Protein AF-A0A0J1FXZ5-F1 (afdb_monomer)

Foldseek 3Di:
DDAAEAEEAPVPDQQQPDAARHWYAHPVVRWIWHHRHRNRIDIDDDPVNVVVVVVVVVVVVVVVVVVVVCVVVPPDVVVVVVVVVVVVVVVVVVVVVCVVVVPD

pLDDT: mean 84.35, std 10.98, range [54.84, 96.44]

Secondary structure (DSSP, 8-state):
----EEEE-GGG--GGGPPTT-EEEETTT--EEEEEETTEEEEEPPHHHHHHHHHHHHHHHHHHHHHHHHHHHHTHHHHHHHHHHHHHHHHHHHHHHHHHHT--

Solvent-accessible surface area (backbone atoms only — not comparable to full-atom values): 5932 Å² total; per-residue (Å²): 138,82,88,55,70,48,72,46,47,62,93,75,63,56,55,65,79,41,52,60,76,29,37,38,40,21,72,77,77,69,45,38,34,44,25,71,34,59,56,40,67,45,76,60,80,51,74,66,55,54,50,50,53,52,51,53,48,51,53,54,50,50,53,50,51,51,52,49,52,46,54,65,68,66,47,63,57,57,52,52,50,52,52,53,49,52,52,54,53,52,54,49,52,51,53,54,50,31,62,74,68,71,56,128

Structure (mmCIF, N/CA/C/O backbone):
data_AF-A0A0J1FXZ5-F1
#
_entry.id   AF-A0A0J1FXZ5-F1
#
loop_
_atom_site.group_PDB
_atom_site.id
_atom_site.type_symbol
_atom_site.label_atom_id
_atom_site.label_alt_id
_atom_site.label_comp_id
_atom_site.label_asym_id
_atom_site.label_entity_id
_atom_site.label_seq_id
_atom_site.pdbx_PDB_ins_code
_atom_site.Cartn_x
_atom_site.Cartn_y
_atom_site.Cartn_z
_atom_site.occupancy
_atom_site.B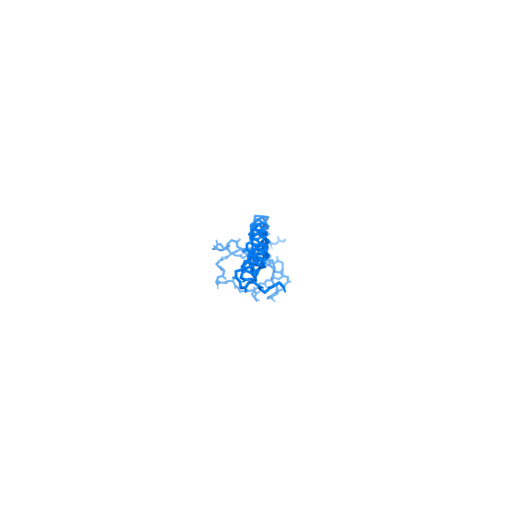_iso_or_equiv
_atom_site.auth_seq_id
_atom_site.auth_comp_id
_atom_site.auth_asym_id
_atom_site.auth_atom_id
_atom_site.pdbx_PDB_model_num
ATOM 1 N N . MET A 1 1 ? 27.390 11.266 -21.960 1.00 54.84 1 MET A N 1
ATOM 2 C CA . MET A 1 1 ? 26.397 10.469 -21.211 1.00 54.84 1 MET A CA 1
ATOM 3 C C . MET A 1 1 ? 25.037 10.731 -21.831 1.00 54.84 1 MET A C 1
ATOM 5 O O . MET A 1 1 ? 24.625 11.881 -21.837 1.00 54.84 1 MET A O 1
ATOM 9 N N . ILE A 1 2 ? 24.390 9.718 -22.411 1.00 61.47 2 ILE A N 1
ATOM 10 C CA . ILE A 1 2 ? 23.012 9.838 -22.903 1.00 61.47 2 ILE A CA 1
ATOM 11 C C . ILE A 1 2 ? 22.119 9.100 -21.907 1.00 61.47 2 ILE A C 1
ATOM 13 O O . ILE A 1 2 ? 22.298 7.907 -21.680 1.00 61.47 2 ILE A O 1
ATOM 17 N N . ILE A 1 3 ? 21.235 9.828 -21.228 1.00 62.41 3 ILE A N 1
ATOM 18 C CA . ILE A 1 3 ? 20.252 9.218 -20.332 1.00 62.41 3 ILE A CA 1
ATOM 19 C C . ILE A 1 3 ? 19.141 8.681 -21.231 1.00 62.41 3 ILE A C 1
ATOM 21 O O . ILE A 1 3 ? 18.440 9.455 -21.883 1.00 62.41 3 ILE A O 1
ATOM 25 N N . LEU A 1 4 ? 19.014 7.359 -21.312 1.00 71.88 4 LEU A N 1
ATOM 26 C CA . LEU A 1 4 ? 17.972 6.704 -22.095 1.00 71.88 4 LEU A CA 1
ATOM 27 C C . LEU A 1 4 ? 16.755 6.484 -21.195 1.00 71.88 4 LEU A C 1
ATOM 29 O O . LEU A 1 4 ? 16.819 5.755 -20.205 1.00 71.88 4 LEU A O 1
ATOM 33 N N . ILE A 1 5 ? 15.648 7.141 -21.542 1.00 88.31 5 ILE A N 1
ATOM 34 C CA . ILE A 1 5 ? 14.346 6.920 -20.911 1.00 88.31 5 ILE A CA 1
ATOM 35 C C . ILE A 1 5 ? 13.476 6.169 -21.914 1.00 88.31 5 ILE A C 1
ATOM 37 O O . ILE A 1 5 ? 13.082 6.728 -22.940 1.00 88.31 5 ILE A O 1
ATOM 41 N N . ARG A 1 6 ? 13.160 4.908 -21.618 1.00 91.12 6 ARG A N 1
ATOM 42 C CA . ARG A 1 6 ? 12.185 4.128 -22.383 1.00 91.12 6 ARG A CA 1
ATOM 43 C C . ARG A 1 6 ? 10.778 4.581 -22.004 1.00 91.12 6 ARG A C 1
ATOM 45 O O . ARG A 1 6 ? 10.489 4.802 -20.832 1.00 91.12 6 ARG A O 1
ATOM 52 N N . ARG A 1 7 ? 9.901 4.737 -22.992 1.00 93.69 7 ARG A N 1
ATOM 53 C CA . ARG A 1 7 ? 8.505 5.153 -22.799 1.00 93.69 7 ARG A CA 1
ATOM 54 C C . ARG A 1 7 ? 7.585 4.182 -23.525 1.00 93.69 7 ARG A C 1
ATOM 56 O O . ARG A 1 7 ? 7.940 3.724 -24.608 1.00 93.69 7 ARG A O 1
ATOM 63 N N . GLY A 1 8 ? 6.431 3.884 -22.945 1.00 93.94 8 GLY A N 1
ATOM 64 C CA . GLY A 1 8 ? 5.454 2.963 -23.526 1.00 93.94 8 GLY A CA 1
ATOM 65 C C . GLY A 1 8 ? 4.276 2.721 -22.592 1.00 93.94 8 GLY A C 1
ATOM 66 O O . GLY A 1 8 ? 4.148 3.407 -21.581 1.00 93.94 8 GLY A O 1
ATOM 67 N N . ASN A 1 9 ? 3.426 1.759 -22.940 1.00 95.50 9 ASN A N 1
ATOM 68 C CA . ASN A 1 9 ? 2.382 1.265 -22.043 1.00 95.50 9 ASN A CA 1
ATOM 69 C C . ASN A 1 9 ? 2.940 0.147 -21.158 1.00 95.50 9 ASN A C 1
ATOM 71 O O . ASN A 1 9 ? 3.848 -0.574 -21.577 1.00 95.50 9 ASN A O 1
ATOM 75 N N . GLU A 1 10 ? 2.352 -0.058 -19.981 1.00 94.12 10 GLU A N 1
ATOM 76 C CA . GLU A 1 10 ? 2.809 -1.084 -19.037 1.00 94.12 10 GLU A CA 1
ATOM 77 C C . GLU A 1 10 ? 2.740 -2.500 -19.619 1.00 94.12 10 GLU A C 1
ATOM 79 O O . GLU A 1 10 ? 3.642 -3.302 -19.396 1.00 94.12 10 GLU A O 1
ATOM 84 N N . LYS A 1 11 ? 1.737 -2.796 -20.452 1.00 95.75 11 LYS A N 1
ATOM 85 C CA . LYS A 1 11 ? 1.604 -4.107 -21.115 1.00 95.75 11 LYS A CA 1
ATOM 86 C C . LYS A 1 11 ? 2.770 -4.459 -22.051 1.00 95.75 11 LYS A C 1
ATOM 88 O O . LYS A 1 11 ? 3.002 -5.632 -22.321 1.00 95.75 11 LYS A O 1
ATOM 93 N N . ASP A 1 12 ? 3.459 -3.445 -22.572 1.00 94.50 12 ASP A N 1
ATOM 94 C CA . ASP A 1 12 ? 4.555 -3.592 -23.532 1.00 94.50 12 ASP A CA 1
ATOM 95 C C . ASP A 1 12 ? 5.923 -3.521 -22.819 1.00 94.50 12 ASP A C 1
ATOM 97 O O . ASP A 1 12 ? 6.980 -3.618 -23.453 1.00 94.50 12 ASP A O 1
ATOM 101 N N . PHE A 1 13 ? 5.922 -3.328 -21.494 1.00 94.44 13 PHE A N 1
ATOM 102 C CA . PHE A 1 13 ? 7.127 -3.240 -20.687 1.00 94.44 13 PHE A CA 1
ATOM 103 C C . PHE A 1 13 ? 7.726 -4.624 -20.439 1.00 94.44 13 PHE A C 1
ATOM 105 O O . PHE A 1 13 ? 7.125 -5.485 -19.804 1.00 94.44 13 PHE A O 1
ATOM 112 N N . ASP A 1 14 ? 8.955 -4.810 -20.916 1.00 95.12 14 ASP A N 1
ATOM 113 C CA . ASP A 1 14 ? 9.732 -6.032 -20.730 1.00 95.12 14 ASP A CA 1
ATOM 114 C C . ASP A 1 14 ? 11.010 -5.721 -19.926 1.00 95.12 14 ASP A C 1
ATOM 116 O O . ASP A 1 14 ? 11.982 -5.203 -20.498 1.00 95.12 14 ASP A O 1
ATOM 120 N N . PRO A 1 15 ? 11.030 -6.026 -18.611 1.00 93.75 15 PRO A N 1
ATOM 121 C CA . PRO A 1 15 ? 12.179 -5.786 -17.737 1.00 93.75 15 PRO A CA 1
ATOM 122 C C . PRO A 1 15 ? 13.465 -6.477 -18.198 1.00 93.75 15 PRO A C 1
ATOM 124 O O . PRO A 1 15 ? 14.559 -5.968 -17.955 1.00 93.75 15 PRO A O 1
ATOM 127 N N . SER A 1 16 ? 13.366 -7.615 -18.893 1.00 95.69 16 SER A N 1
ATOM 128 C CA . SER A 1 16 ? 14.535 -8.374 -19.362 1.00 95.69 16 SER A CA 1
ATOM 129 C C . SER A 1 16 ? 15.308 -7.654 -20.472 1.00 95.69 16 SER A C 1
ATOM 131 O O . SER A 1 16 ? 16.499 -7.885 -20.663 1.00 95.69 16 SER A O 1
ATOM 133 N N . LYS A 1 17 ? 14.646 -6.736 -21.186 1.00 92.94 17 LYS A N 1
ATOM 134 C CA . LYS A 1 17 ? 15.229 -5.949 -22.283 1.00 92.94 17 LYS A CA 1
ATOM 135 C C . LYS A 1 17 ? 15.774 -4.599 -21.827 1.00 92.94 17 LYS A C 1
ATOM 137 O O . LYS A 1 17 ? 16.103 -3.766 -22.677 1.00 92.94 17 LYS A O 1
ATOM 142 N N . MET A 1 18 ? 15.785 -4.328 -20.527 1.00 9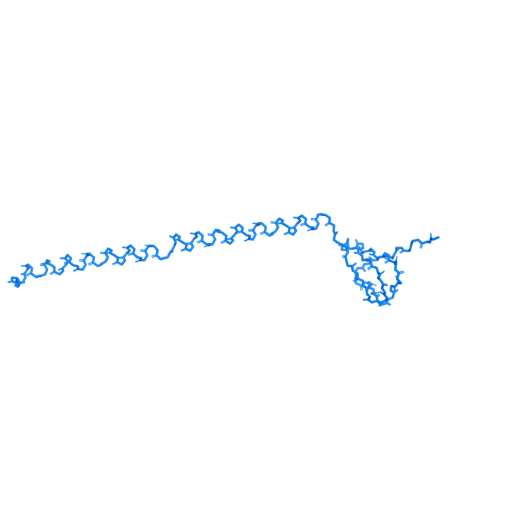1.75 18 MET A N 1
ATOM 143 C CA . MET A 1 18 ? 16.277 -3.073 -19.965 1.00 91.75 18 MET A CA 1
ATOM 144 C C . MET A 1 18 ? 17.786 -3.140 -19.739 1.00 91.75 18 MET A C 1
ATOM 146 O O . MET A 1 18 ? 18.329 -4.196 -19.408 1.00 91.75 18 MET A O 1
ATOM 150 N N . ARG A 1 19 ? 18.477 -2.012 -19.922 1.00 91.06 19 ARG A N 1
ATOM 151 C CA . ARG A 1 19 ? 19.912 -1.914 -19.623 1.00 91.06 19 ARG A CA 1
ATOM 152 C C . ARG A 1 19 ? 20.132 -1.317 -18.229 1.00 91.06 19 ARG A C 1
ATOM 154 O O . ARG A 1 19 ? 19.353 -0.456 -17.814 1.00 91.06 19 ARG A O 1
ATOM 161 N N . PRO A 1 20 ? 21.198 -1.721 -17.515 1.00 93.00 20 PRO A N 1
ATOM 162 C CA . PRO A 1 20 ? 21.593 -1.075 -16.265 1.00 93.00 20 PRO A CA 1
ATOM 163 C C . PRO A 1 20 ? 21.662 0.453 -16.407 1.00 93.00 20 PRO A C 1
ATOM 165 O O . PRO A 1 20 ? 22.278 0.963 -17.344 1.00 93.00 20 PRO A O 1
ATOM 168 N N . GLY A 1 21 ? 21.029 1.180 -15.485 1.00 89.62 21 GLY A N 1
ATOM 169 C CA . GLY A 1 21 ? 20.976 2.645 -15.482 1.00 89.62 21 GLY A CA 1
ATOM 170 C C . GLY A 1 21 ? 19.881 3.269 -16.357 1.00 89.62 21 GLY A C 1
ATOM 171 O O . GLY A 1 21 ? 19.759 4.493 -16.379 1.00 89.62 21 GLY A O 1
ATOM 172 N N . GLU A 1 22 ? 19.070 2.472 -17.062 1.00 92.31 22 GLU A N 1
ATOM 173 C CA . GLU A 1 22 ? 17.916 2.974 -17.816 1.00 92.31 22 GLU A CA 1
ATOM 174 C C . GLU A 1 22 ? 16.692 3.197 -16.921 1.00 92.31 22 GLU A C 1
ATOM 176 O O . GLU A 1 22 ? 16.395 2.410 -16.013 1.00 92.31 22 GLU A O 1
ATOM 181 N N . PHE A 1 23 ? 15.927 4.238 -17.259 1.00 92.25 23 PHE A N 1
ATOM 182 C CA . PHE A 1 23 ? 14.588 4.457 -16.720 1.00 92.25 23 PHE A CA 1
ATOM 183 C C . PHE A 1 23 ? 13.528 4.031 -17.731 1.00 92.25 23 PHE A C 1
ATOM 185 O O . PHE A 1 23 ? 13.684 4.227 -18.937 1.00 92.25 23 PHE A O 1
ATOM 192 N N . ALA A 1 24 ? 12.420 3.501 -17.229 1.00 94.69 24 ALA A N 1
ATOM 193 C CA . ALA A 1 24 ? 11.228 3.208 -18.009 1.00 94.69 24 ALA A CA 1
ATOM 194 C C . ALA A 1 24 ? 10.026 3.960 -17.430 1.00 94.69 24 ALA A C 1
ATOM 196 O O . ALA A 1 24 ? 9.760 3.873 -16.236 1.00 94.69 24 ALA A O 1
ATOM 197 N N . VAL A 1 25 ? 9.306 4.697 -18.276 1.00 95.06 25 VAL A N 1
ATOM 198 C CA . VAL A 1 25 ? 8.113 5.471 -17.908 1.00 95.06 25 VAL A CA 1
ATOM 199 C C . VAL A 1 25 ? 6.899 4.886 -18.619 1.00 95.06 25 VAL A C 1
ATOM 201 O O . VAL A 1 25 ? 6.840 4.889 -19.851 1.00 95.06 25 VAL A O 1
ATOM 204 N N . MET A 1 26 ? 5.938 4.403 -17.835 1.00 95.62 26 MET A N 1
ATOM 205 C CA . MET A 1 26 ? 4.662 3.887 -18.323 1.00 95.62 26 MET A CA 1
ATOM 206 C C . MET A 1 26 ? 3.670 5.038 -18.450 1.00 95.62 26 MET A C 1
ATOM 208 O O . MET A 1 26 ? 3.352 5.697 -17.462 1.00 95.62 26 MET A O 1
ATOM 212 N N . LEU A 1 27 ? 3.222 5.332 -19.669 1.00 93.94 27 LEU A N 1
ATOM 213 C CA . LEU A 1 27 ? 2.381 6.502 -19.949 1.00 93.94 27 LEU A CA 1
ATOM 214 C C . LEU A 1 27 ? 0.917 6.290 -19.547 1.00 93.94 27 LEU A C 1
ATOM 216 O O . LEU A 1 27 ? 0.236 7.249 -19.192 1.00 93.94 27 LEU A O 1
ATOM 220 N N . ASP A 1 28 ? 0.452 5.045 -19.584 1.00 95.19 28 ASP A N 1
ATOM 221 C CA . ASP A 1 28 ? -0.899 4.629 -19.216 1.00 95.19 28 ASP A CA 1
ATOM 222 C C . ASP A 1 28 ? -1.096 4.578 -17.697 1.00 95.19 28 ASP A C 1
ATOM 224 O O . ASP A 1 28 ? -2.081 5.107 -17.184 1.00 95.19 28 ASP A O 1
ATOM 228 N N . THR A 1 29 ? -0.144 4.000 -16.962 1.00 91.75 29 THR A N 1
ATOM 229 C CA . THR A 1 29 ? -0.254 3.827 -15.502 1.00 91.75 29 THR A CA 1
ATOM 230 C C . THR A 1 29 ? 0.551 4.831 -14.691 1.00 91.75 29 THR A C 1
ATOM 232 O O . THR A 1 29 ? 0.476 4.829 -13.464 1.00 91.75 29 THR A O 1
ATOM 235 N N . LYS A 1 30 ? 1.301 5.715 -15.361 1.00 92.19 30 LYS A N 1
ATOM 236 C CA . LYS A 1 30 ? 2.156 6.748 -14.750 1.00 92.19 30 LYS A CA 1
ATOM 237 C C . LYS A 1 30 ? 3.238 6.187 -13.819 1.00 92.19 30 LYS A C 1
ATOM 239 O O . LYS A 1 30 ? 3.786 6.917 -12.996 1.00 92.19 30 LYS A O 1
ATOM 244 N N . LYS A 1 31 ? 3.578 4.904 -13.957 1.00 92.56 31 LYS A N 1
ATOM 245 C CA . LYS A 1 31 ? 4.644 4.258 -13.186 1.00 92.56 31 LYS A CA 1
ATOM 246 C C . LYS A 1 31 ? 6.011 4.561 -13.785 1.00 92.56 31 LYS A C 1
ATOM 248 O O . LYS A 1 31 ? 6.165 4.663 -15.004 1.00 92.56 31 LYS A O 1
ATOM 253 N N . VAL A 1 32 ? 7.018 4.641 -12.921 1.00 93.69 32 VAL A N 1
ATOM 254 C CA . VAL A 1 32 ? 8.419 4.787 -13.323 1.00 93.69 32 VAL A CA 1
ATOM 255 C C . VAL A 1 32 ? 9.231 3.646 -12.733 1.00 93.69 32 VAL A C 1
ATOM 257 O O . VAL A 1 32 ? 9.103 3.340 -11.550 1.00 93.69 32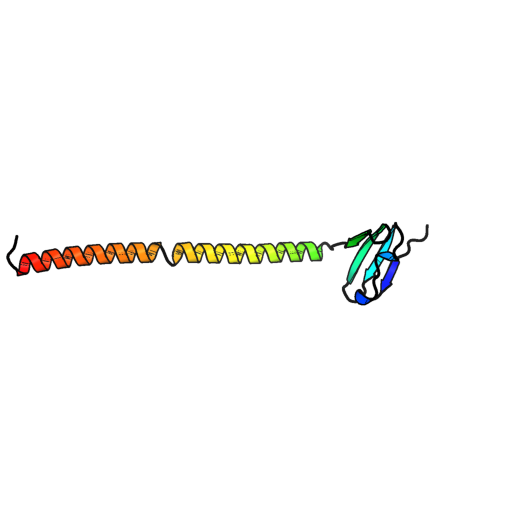 VAL A O 1
ATOM 260 N N . PHE A 1 33 ? 10.085 3.039 -13.549 1.00 94.12 33 PHE A N 1
ATOM 261 C CA . PHE A 1 33 ? 10.973 1.954 -13.151 1.00 94.12 33 PHE A CA 1
ATOM 262 C C . PHE A 1 33 ? 12.433 2.353 -13.361 1.00 94.12 33 PHE A C 1
ATOM 264 O O . PHE A 1 33 ? 12.783 2.903 -14.407 1.00 94.12 33 PHE A O 1
ATOM 271 N N . ALA A 1 34 ? 13.276 2.056 -12.376 1.00 94.19 34 ALA A N 1
ATOM 272 C CA . ALA A 1 34 ? 14.727 2.176 -12.442 1.00 94.19 34 ALA A CA 1
ATOM 273 C C . ALA A 1 34 ? 15.352 0.785 -12.611 1.00 94.19 34 ALA A C 1
ATOM 275 O O . ALA A 1 34 ? 14.987 -0.143 -11.887 1.00 94.19 34 ALA A O 1
ATOM 276 N N . THR A 1 35 ? 16.291 0.644 -13.547 1.00 94.19 35 THR A N 1
ATOM 277 C CA . THR A 1 35 ? 16.917 -0.645 -13.884 1.00 94.19 35 THR A CA 1
ATOM 278 C C . THR A 1 35 ? 18.322 -0.747 -13.304 1.00 94.19 35 THR A C 1
ATOM 280 O O . THR A 1 35 ? 19.175 0.090 -13.603 1.00 94.19 35 THR A O 1
ATOM 283 N N . PHE A 1 36 ? 18.596 -1.805 -12.541 1.00 93.81 36 PHE A N 1
ATOM 284 C CA . PHE A 1 36 ? 19.933 -2.110 -12.01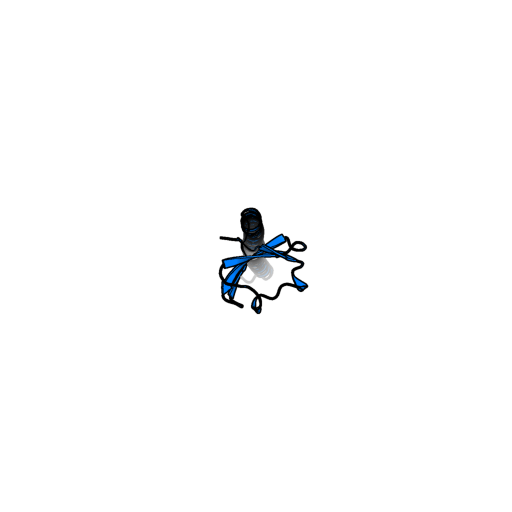5 1.00 93.81 36 PHE A CA 1
ATOM 285 C C . PHE A 1 36 ? 20.631 -3.205 -12.828 1.00 93.81 36 PHE A C 1
ATOM 287 O O . PHE A 1 36 ? 21.840 -3.133 -13.046 1.00 93.81 36 PHE A O 1
ATOM 294 N N . ALA A 1 37 ? 19.863 -4.156 -13.362 1.00 94.62 37 ALA A N 1
ATOM 295 C CA . ALA A 1 37 ? 20.306 -5.150 -14.334 1.00 94.62 37 ALA A CA 1
ATOM 296 C C . ALA A 1 37 ? 19.137 -5.595 -15.228 1.00 94.62 37 ALA A C 1
ATOM 298 O O . ALA A 1 37 ? 17.983 -5.263 -14.966 1.00 94.62 37 ALA A O 1
ATOM 299 N N . ALA A 1 38 ? 19.418 -6.354 -16.289 1.00 93.31 38 ALA A N 1
ATOM 300 C CA . ALA A 1 38 ? 18.365 -6.963 -17.100 1.00 93.31 38 ALA A CA 1
ATOM 301 C C . ALA A 1 38 ? 17.473 -7.855 -16.216 1.00 93.31 38 ALA A C 1
ATOM 303 O O . ALA A 1 38 ? 17.965 -8.771 -15.562 1.00 93.31 38 ALA A O 1
ATOM 304 N N . GLY A 1 39 ? 16.172 -7.565 -16.175 1.00 93.88 39 GLY A N 1
ATOM 305 C CA . GLY A 1 39 ? 15.207 -8.236 -15.298 1.00 93.88 39 GLY A CA 1
ATOM 306 C C . GLY A 1 39 ? 15.179 -7.734 -13.848 1.00 93.88 39 GLY A C 1
ATOM 307 O O . GLY A 1 39 ? 14.212 -8.019 -13.148 1.00 93.88 39 GLY A O 1
ATOM 308 N N . ASP A 1 40 ? 16.171 -6.955 -13.408 1.00 96.44 40 ASP A N 1
ATOM 309 C CA . ASP A 1 40 ? 16.221 -6.352 -12.072 1.00 96.44 40 ASP A CA 1
ATOM 310 C C . ASP A 1 40 ? 15.842 -4.869 -12.146 1.00 96.44 40 ASP A C 1
ATOM 312 O O . ASP A 1 40 ? 16.661 -3.983 -12.436 1.00 96.44 40 ASP A O 1
ATOM 316 N N . VAL A 1 41 ? 14.555 -4.618 -11.916 1.00 94.62 41 VAL A N 1
ATOM 317 C CA . VAL A 1 41 ? 13.942 -3.291 -11.959 1.00 94.62 41 VAL A CA 1
ATOM 318 C C . VAL A 1 41 ? 13.232 -2.991 -10.645 1.00 94.62 41 VAL A C 1
ATOM 320 O O . VAL A 1 41 ? 12.589 -3.856 -10.052 1.00 94.62 41 VAL A O 1
ATOM 323 N N . LYS A 1 42 ? 13.293 -1.733 -10.205 1.00 94.94 42 LYS A N 1
ATOM 324 C CA . LYS A 1 42 ? 12.519 -1.235 -9.062 1.00 94.94 42 LYS A CA 1
ATOM 325 C C . LYS A 1 42 ? 11.556 -0.151 -9.505 1.00 94.94 42 LYS A C 1
ATOM 327 O O . LYS A 1 42 ? 11.946 0.765 -10.225 1.00 94.94 42 LYS A O 1
ATOM 332 N N . GLN A 1 43 ? 10.312 -0.241 -9.047 1.00 93.81 43 GLN A N 1
ATOM 333 C CA . GLN A 1 43 ? 9.333 0.823 -9.232 1.00 93.81 43 GLN A CA 1
ATOM 334 C C . GLN A 1 43 ? 9.635 1.978 -8.272 1.00 93.81 43 GLN A C 1
ATOM 336 O O . GLN A 1 43 ? 9.872 1.762 -7.083 1.00 93.81 43 GLN A O 1
ATOM 341 N N . LEU A 1 44 ? 9.606 3.204 -8.786 1.00 91.62 44 LEU A N 1
ATOM 342 C CA . LEU A 1 44 ? 9.649 4.418 -7.984 1.00 91.62 44 LEU A CA 1
ATOM 343 C C . LEU A 1 44 ? 8.228 4.798 -7.569 1.00 91.62 44 LEU A C 1
ATOM 345 O O . LEU A 1 44 ? 7.341 4.907 -8.417 1.00 91.62 44 LEU A O 1
ATOM 349 N N . ALA A 1 45 ? 8.031 5.004 -6.271 1.00 86.94 45 ALA A N 1
ATOM 350 C CA . ALA A 1 45 ? 6.812 5.588 -5.727 1.00 86.94 45 ALA A CA 1
ATOM 351 C C . ALA A 1 45 ? 6.965 7.109 -5.624 1.00 86.94 45 ALA A C 1
ATOM 353 O O . ALA A 1 45 ? 8.046 7.614 -5.305 1.00 86.94 45 ALA A O 1
ATOM 354 N N . THR A 1 46 ? 5.883 7.836 -5.885 1.00 85.69 46 THR A N 1
ATOM 355 C CA . THR A 1 46 ? 5.827 9.287 -5.686 1.00 85.69 46 THR A CA 1
ATOM 356 C C . THR A 1 46 ? 5.501 9.634 -4.232 1.00 85.69 46 THR A C 1
ATOM 358 O O . THR A 1 46 ? 5.072 8.790 -3.440 1.00 85.69 46 THR A O 1
ATOM 361 N N . ILE A 1 47 ? 5.700 10.899 -3.855 1.00 75.81 47 ILE A N 1
ATOM 362 C CA . ILE A 1 47 ? 5.296 11.388 -2.529 1.00 75.81 47 ILE A CA 1
ATOM 363 C C . ILE A 1 47 ? 3.768 11.307 -2.389 1.00 75.81 47 ILE A C 1
ATOM 365 O O . ILE A 1 47 ? 3.257 11.031 -1.305 1.00 75.81 47 ILE A O 1
ATOM 369 N N . GLU A 1 48 ? 3.037 11.527 -3.477 1.00 78.94 48 GLU A N 1
ATOM 370 C CA . GLU A 1 48 ? 1.588 11.402 -3.568 1.00 78.94 48 GLU A CA 1
ATOM 371 C C . GLU A 1 48 ? 1.128 9.966 -3.290 1.00 78.94 48 GLU A C 1
ATOM 373 O O . GLU A 1 48 ? 0.224 9.776 -2.476 1.00 78.94 48 GLU A O 1
ATOM 378 N N . ASP A 1 49 ? 1.797 8.964 -3.870 1.00 79.94 49 ASP A N 1
ATOM 379 C CA . ASP A 1 49 ? 1.511 7.547 -3.596 1.00 79.94 49 ASP A CA 1
ATOM 380 C C . ASP A 1 49 ? 1.713 7.226 -2.109 1.00 79.94 49 ASP A C 1
ATOM 382 O O . ASP A 1 49 ? 0.854 6.621 -1.467 1.00 79.94 49 ASP A O 1
ATOM 386 N N . MET A 1 50 ? 2.820 7.700 -1.526 1.00 76.62 50 MET A N 1
ATOM 387 C CA . MET A 1 50 ? 3.120 7.513 -0.101 1.00 76.62 50 MET A CA 1
ATOM 388 C C . MET A 1 50 ? 2.073 8.181 0.802 1.00 76.62 50 MET A C 1
ATOM 390 O O . MET A 1 50 ? 1.642 7.588 1.791 1.00 76.62 50 MET A O 1
ATOM 394 N N . LYS A 1 51 ? 1.622 9.395 0.458 1.00 73.38 51 LYS A N 1
ATOM 395 C CA . LYS A 1 51 ? 0.542 10.090 1.179 1.00 73.38 51 LYS A CA 1
ATOM 396 C C . LYS A 1 51 ? -0.782 9.339 1.070 1.00 73.38 51 LYS A C 1
ATOM 398 O O . LYS A 1 51 ? -1.491 9.231 2.065 1.00 73.38 51 LYS A O 1
ATOM 403 N N . SER A 1 52 ? -1.104 8.798 -0.105 1.00 78.19 52 SER A N 1
ATOM 404 C CA . SER A 1 52 ? -2.312 7.995 -0.304 1.00 78.19 52 SER A CA 1
ATOM 405 C C . SER A 1 52 ? -2.292 6.728 0.551 1.00 78.19 52 SER A C 1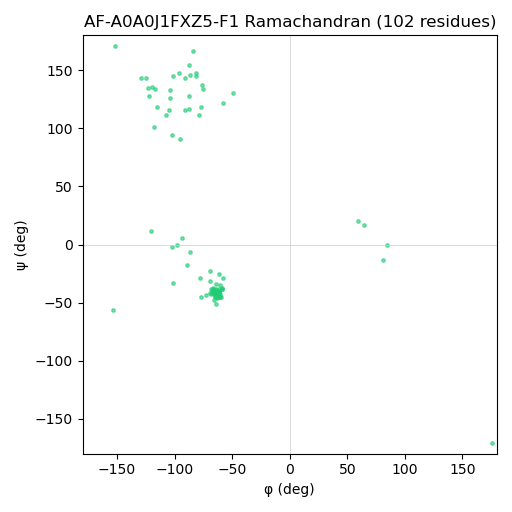
ATOM 407 O O . SER A 1 52 ? -3.296 6.408 1.183 1.00 78.19 52 SER A O 1
ATOM 409 N N . LEU A 1 53 ? -1.152 6.033 0.618 1.00 75.44 53 LEU A N 1
ATOM 410 C CA . LEU A 1 53 ? -0.984 4.849 1.466 1.00 75.44 53 LEU A CA 1
ATOM 411 C C . LEU A 1 53 ? -1.122 5.190 2.956 1.00 75.44 53 LEU A C 1
ATOM 413 O O . LEU A 1 53 ? -1.805 4.478 3.694 1.00 75.44 53 LEU A O 1
ATOM 417 N N . LEU A 1 54 ? -0.520 6.298 3.399 1.00 74.94 54 LEU A N 1
ATOM 418 C CA . LEU A 1 54 ? -0.607 6.747 4.789 1.00 74.94 54 LEU A CA 1
ATOM 419 C C . LEU A 1 54 ? -2.042 7.137 5.175 1.00 74.94 54 LEU A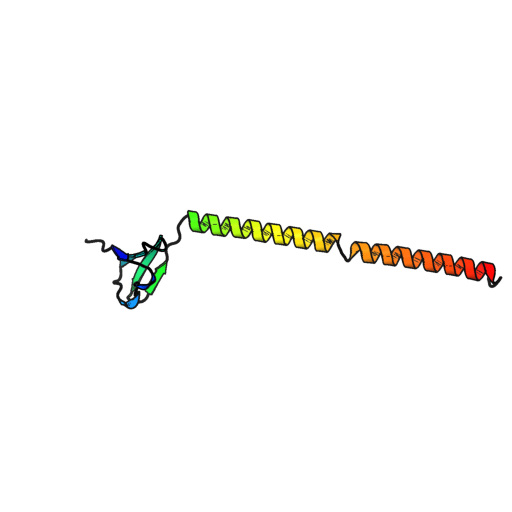 C 1
ATOM 421 O O . LEU A 1 54 ? -2.519 6.753 6.241 1.00 74.94 54 LEU A O 1
ATOM 425 N N . ASN A 1 55 ? -2.752 7.847 4.295 1.00 76.75 55 ASN A N 1
ATOM 426 C CA . ASN A 1 55 ? -4.145 8.228 4.523 1.00 76.75 55 ASN A CA 1
ATOM 427 C C . ASN A 1 55 ? -5.067 7.004 4.580 1.00 76.75 55 ASN A C 1
ATOM 429 O O . ASN A 1 55 ? -5.856 6.889 5.516 1.00 76.75 55 ASN A O 1
ATOM 433 N N . ALA A 1 56 ? -4.911 6.056 3.650 1.00 74.50 56 ALA A N 1
ATOM 434 C CA . ALA A 1 56 ? -5.662 4.802 3.668 1.00 74.50 56 ALA A CA 1
ATOM 435 C C . ALA A 1 56 ? -5.429 4.014 4.97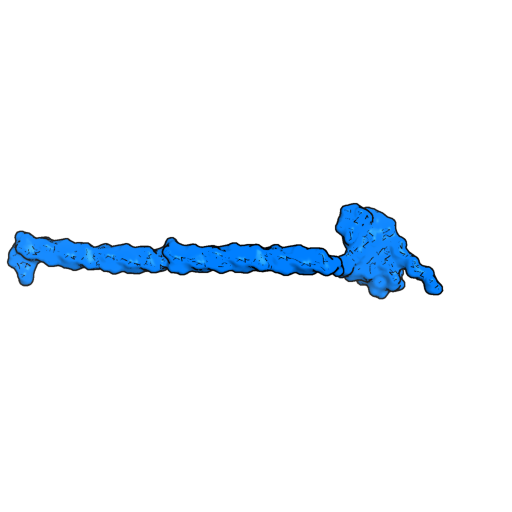0 1.00 74.50 56 ALA A C 1
ATOM 437 O O . ALA A 1 56 ? -6.366 3.457 5.540 1.00 74.50 56 ALA A O 1
ATOM 438 N N . THR A 1 57 ? -4.196 4.020 5.485 1.00 80.19 57 THR A N 1
ATOM 439 C CA . THR A 1 57 ? -3.853 3.370 6.760 1.00 80.19 57 THR A CA 1
ATOM 440 C C . THR A 1 57 ? -4.551 4.045 7.947 1.00 80.19 57 THR A C 1
ATOM 442 O O . THR A 1 57 ? -5.046 3.355 8.836 1.00 80.19 57 THR A O 1
ATOM 445 N N . ASN A 1 58 ? -4.653 5.378 7.959 1.00 81.12 58 ASN A N 1
ATOM 446 C CA . ASN A 1 58 ? -5.352 6.109 9.022 1.00 81.12 58 ASN A CA 1
ATOM 447 C C . ASN A 1 58 ? -6.859 5.819 9.029 1.00 81.12 58 ASN A C 1
ATOM 449 O O . ASN A 1 58 ? -7.434 5.632 10.099 1.00 81.12 58 ASN A O 1
ATOM 453 N N . GLU A 1 59 ? -7.495 5.744 7.858 1.00 80.19 59 GLU A N 1
ATOM 454 C CA . GLU A 1 59 ? -8.916 5.388 7.738 1.00 80.19 59 GLU A CA 1
ATOM 455 C C . GLU A 1 59 ? -9.182 3.951 8.204 1.00 80.19 59 GLU A C 1
ATOM 457 O O . GLU A 1 59 ? -10.105 3.708 8.980 1.00 80.19 59 GLU A O 1
ATOM 462 N N . GLN A 1 60 ? -8.330 3.003 7.801 1.00 79.38 60 GLN A N 1
ATOM 463 C CA . GLN A 1 60 ? -8.397 1.612 8.258 1.00 79.38 60 GLN A CA 1
ATOM 464 C C . GLN A 1 60 ? -8.199 1.501 9.776 1.00 79.38 60 GLN A C 1
ATOM 466 O O . GLN A 1 60 ? -8.910 0.751 10.446 1.00 79.38 60 GLN A O 1
ATOM 471 N N . PHE A 1 61 ? -7.266 2.273 10.336 1.00 77.88 61 PHE A N 1
ATOM 472 C CA . PHE A 1 61 ? -7.018 2.310 11.774 1.00 77.88 61 PHE A CA 1
ATOM 473 C C . PHE A 1 61 ? -8.179 2.948 12.551 1.00 77.88 61 PHE A C 1
ATOM 475 O O . PHE A 1 61 ? -8.542 2.461 13.621 1.00 77.88 61 PHE A O 1
ATOM 482 N N . ALA A 1 62 ? -8.807 3.993 12.007 1.00 84.00 62 ALA A N 1
ATOM 483 C CA . ALA A 1 62 ? -10.003 4.598 12.587 1.00 84.00 62 ALA A CA 1
ATOM 484 C C . ALA A 1 62 ? -11.196 3.628 12.569 1.00 84.00 62 ALA A C 1
ATOM 486 O O . ALA A 1 62 ? -11.884 3.484 13.578 1.00 84.00 62 ALA A O 1
ATOM 487 N N . ALA A 1 63 ? -11.399 2.903 11.464 1.00 82.88 63 ALA A N 1
ATOM 488 C CA . ALA A 1 63 ? -12.431 1.872 11.367 1.00 82.88 63 ALA A CA 1
ATOM 489 C C . ALA A 1 63 ? -12.212 0.738 12.385 1.00 82.88 63 ALA A C 1
ATOM 491 O O . ALA A 1 63 ? -13.164 0.280 13.015 1.00 82.88 63 ALA A O 1
ATOM 492 N N . LEU A 1 64 ? -10.959 0.320 12.597 1.00 77.88 64 LEU A N 1
ATOM 493 C CA . LEU A 1 64 ? -10.616 -0.674 13.616 1.00 77.88 64 LEU A CA 1
ATOM 494 C C . LEU A 1 64 ? -10.912 -0.174 15.038 1.00 77.88 64 LEU A C 1
ATOM 496 O O . LEU A 1 64 ? -11.469 -0.922 15.838 1.00 77.88 64 LEU A O 1
ATOM 500 N N . GLN A 1 65 ? -10.569 1.079 15.355 1.00 79.88 65 GLN A N 1
ATOM 501 C CA . GLN A 1 65 ? -10.892 1.676 16.656 1.00 79.88 65 GLN A CA 1
ATOM 502 C C . GLN A 1 65 ? -12.403 1.745 16.900 1.00 79.88 65 GLN A C 1
ATOM 504 O O . GLN A 1 65 ? -12.856 1.450 18.004 1.00 79.88 65 GLN A O 1
ATOM 509 N N . GLU A 1 66 ? -13.187 2.090 15.880 1.00 82.25 66 GLU A N 1
ATOM 510 C CA . GLU A 1 66 ? -14.645 2.129 15.992 1.00 82.25 66 GLU A CA 1
ATOM 511 C C . GLU A 1 66 ? -15.233 0.727 16.219 1.00 82.25 66 GLU A C 1
ATOM 513 O O . GLU A 1 66 ? -16.082 0.551 17.090 1.00 82.25 66 GLU A O 1
ATOM 518 N N . LEU A 1 67 ? -14.723 -0.297 15.525 1.00 78.62 67 LEU A N 1
ATOM 519 C CA . LEU A 1 67 ? -15.103 -1.692 15.778 1.00 78.62 67 LEU A CA 1
ATOM 520 C C . LEU A 1 67 ? -14.754 -2.142 17.203 1.00 78.62 67 LEU A C 1
ATOM 522 O O . LEU A 1 67 ? -15.564 -2.807 17.846 1.00 78.62 67 LEU A O 1
ATOM 526 N N . LEU A 1 68 ? -13.577 -1.769 17.718 1.00 76.81 68 LEU A N 1
ATOM 527 C CA . LEU A 1 68 ? -13.184 -2.067 19.099 1.00 76.81 68 LEU A CA 1
ATOM 528 C C . LEU A 1 68 ? -14.125 -1.400 20.103 1.00 76.81 68 LEU A C 1
ATOM 530 O O . LEU A 1 68 ? -14.619 -2.061 21.011 1.00 76.81 68 LEU A O 1
ATOM 534 N N . LYS A 1 69 ? -14.453 -0.124 19.892 1.00 79.38 69 LYS A N 1
ATOM 535 C CA . LYS A 1 69 ? -15.400 0.612 20.732 1.00 79.38 69 LYS A CA 1
ATOM 536 C C . LYS A 1 69 ? -16.800 -0.005 20.701 1.00 79.38 69 LYS A C 1
ATOM 538 O O . LYS A 1 69 ? -17.470 -0.068 21.731 1.00 79.38 69 LYS A O 1
ATOM 543 N N . GLN A 1 70 ? -17.253 -0.488 19.545 1.00 74.50 70 GLN A N 1
ATOM 544 C CA . GLN A 1 70 ? -18.517 -1.220 19.422 1.00 74.50 70 GLN A CA 1
ATOM 545 C C . GLN A 1 70 ? -18.477 -2.570 20.146 1.00 74.50 70 GLN A C 1
ATOM 547 O O . GLN A 1 70 ? -19.448 -2.932 20.803 1.00 74.50 70 GLN A O 1
ATOM 552 N N . LEU A 1 71 ? -17.355 -3.291 20.102 1.00 68.31 71 LEU A N 1
ATOM 553 C CA . LEU A 1 71 ? -17.164 -4.516 20.886 1.00 68.31 71 LEU A CA 1
ATOM 554 C C . LEU A 1 71 ? -17.195 -4.247 22.397 1.00 68.31 71 LEU A C 1
ATOM 556 O O . LEU A 1 71 ? -17.841 -4.985 23.141 1.00 68.31 71 LEU A O 1
ATOM 560 N N . GLU A 1 72 ? -16.528 -3.186 22.850 1.00 68.19 72 GLU A N 1
ATOM 561 C CA . GLU A 1 72 ? -16.496 -2.783 24.260 1.00 68.19 72 GLU A CA 1
ATOM 562 C C . GLU A 1 72 ? -17.870 -2.317 24.763 1.00 68.19 72 GLU A C 1
ATOM 564 O O . GLU A 1 72 ? -18.253 -2.614 25.894 1.00 68.19 72 GLU A O 1
ATOM 569 N N . SER A 1 73 ? -18.635 -1.622 23.919 1.00 65.25 73 SER A N 1
ATOM 570 C CA . SER A 1 73 ? -19.955 -1.087 24.281 1.00 65.25 73 SER A CA 1
ATOM 571 C C . SER A 1 73 ? -21.126 -2.047 24.032 1.00 65.25 73 SER A C 1
ATOM 573 O O . SER A 1 73 ? -22.194 -1.842 24.604 1.00 65.25 73 SER A O 1
ATOM 575 N N . GLY A 1 74 ? -20.957 -3.091 23.213 1.00 61.84 74 GLY A N 1
ATOM 576 C CA . GLY A 1 74 ? -22.078 -3.759 22.538 1.00 61.84 74 GLY A CA 1
ATOM 577 C C . GLY A 1 74 ? -22.301 -5.250 22.800 1.00 61.84 74 GLY A C 1
ATOM 578 O O . GLY A 1 74 ? -23.108 -5.848 22.096 1.00 61.84 74 GLY A O 1
ATOM 579 N N . GLY A 1 75 ? -21.656 -5.891 23.778 1.00 56.84 75 GLY A N 1
ATOM 580 C CA . GLY A 1 75 ? -21.946 -7.312 24.035 1.00 56.84 75 GLY A CA 1
ATOM 581 C C . GLY A 1 75 ? -21.692 -7.783 25.455 1.00 56.84 75 GLY A C 1
ATOM 582 O O . GLY A 1 75 ? -22.592 -8.291 26.108 1.00 56.84 75 GLY A O 1
ATOM 583 N N . ALA A 1 76 ? -20.478 -7.611 25.971 1.00 57.78 76 ALA A N 1
ATOM 584 C CA . ALA A 1 76 ? -20.145 -8.164 27.283 1.00 57.78 76 ALA A CA 1
ATOM 585 C C . ALA A 1 76 ? -20.815 -7.391 28.432 1.00 57.78 76 ALA A C 1
ATOM 587 O O . ALA A 1 76 ? -21.359 -8.007 29.346 1.00 57.78 76 ALA A O 1
ATOM 588 N N . ALA A 1 77 ? -20.806 -6.055 28.376 1.00 61.75 77 ALA A N 1
ATOM 589 C CA . ALA A 1 77 ? -21.316 -5.209 29.454 1.00 61.75 77 ALA A CA 1
ATOM 590 C C . ALA A 1 77 ? -22.845 -5.290 29.611 1.00 61.75 77 ALA A C 1
ATOM 592 O O . ALA A 1 77 ? -23.323 -5.401 30.738 1.00 61.75 77 ALA A O 1
ATOM 593 N N . SER A 1 78 ? -23.596 -5.299 28.501 1.00 66.62 78 SER A N 1
ATOM 594 C CA . SER A 1 78 ? -25.058 -5.452 28.516 1.00 66.62 78 SER A CA 1
ATOM 595 C C . SER A 1 78 ? -25.483 -6.854 28.957 1.00 66.62 78 SER A C 1
ATOM 597 O O . SER A 1 78 ? -26.348 -6.993 29.812 1.00 66.62 78 SER A O 1
ATOM 599 N N . ILE A 1 79 ? -24.813 -7.905 28.474 1.00 72.56 79 ILE A N 1
ATOM 600 C CA . ILE A 1 79 ? -25.101 -9.283 28.901 1.00 72.56 79 ILE A CA 1
ATOM 601 C C . ILE A 1 79 ? -24.802 -9.469 30.397 1.00 72.56 79 ILE A C 1
ATOM 603 O O . ILE A 1 79 ? -25.566 -10.128 31.100 1.00 72.56 79 ILE A O 1
ATOM 607 N N . LEU A 1 80 ? -23.720 -8.874 30.913 1.00 76.31 80 LEU A N 1
ATOM 608 C CA . LEU A 1 80 ? -23.397 -8.884 32.344 1.00 76.31 80 LEU A CA 1
ATOM 609 C C . LEU A 1 80 ? -24.447 -8.143 33.181 1.00 76.31 80 LEU A C 1
ATOM 611 O O . LEU A 1 80 ? -24.827 -8.651 34.238 1.00 76.31 80 LEU A O 1
ATOM 615 N N . SER A 1 81 ? -24.930 -6.981 32.727 1.00 78.44 81 SER A N 1
ATOM 616 C CA . SER A 1 81 ? -25.997 -6.255 33.425 1.00 78.44 81 SER A CA 1
ATOM 617 C C . SER A 1 81 ? -27.323 -7.010 33.391 1.00 78.44 81 SER A C 1
ATOM 619 O O . SER A 1 81 ? -27.982 -7.118 34.424 1.00 78.44 81 SER A O 1
ATOM 621 N N . ASP A 1 82 ? -27.674 -7.604 32.251 1.00 86.44 82 ASP A N 1
ATOM 622 C CA . ASP A 1 82 ? -28.915 -8.359 32.077 1.00 86.44 82 ASP A CA 1
ATOM 623 C C . ASP A 1 82 ? -28.900 -9.648 32.914 1.00 86.44 82 ASP A C 1
ATOM 625 O O . ASP A 1 82 ? -29.883 -9.975 33.578 1.00 86.44 82 ASP A O 1
ATOM 629 N N . LEU A 1 83 ? -27.761 -10.349 32.978 1.00 85.00 83 LEU A N 1
ATOM 630 C CA . LEU A 1 83 ? -27.567 -11.510 33.856 1.00 85.00 83 LEU A CA 1
ATOM 631 C C . LEU A 1 83 ? -27.629 -11.136 35.342 1.00 85.00 83 LEU A C 1
ATOM 633 O O . LEU A 1 83 ? -28.179 -11.894 36.143 1.00 85.00 83 LEU A O 1
ATOM 637 N N . ALA A 1 84 ? -27.055 -9.993 35.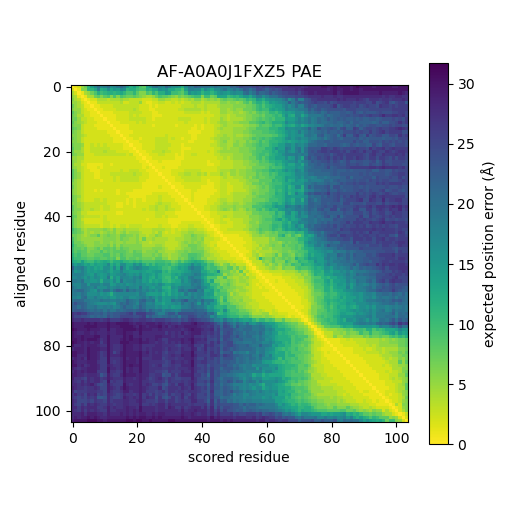729 1.00 88.88 84 ALA A N 1
ATOM 638 C CA . ALA A 1 84 ? -27.110 -9.511 37.106 1.00 88.88 84 ALA A CA 1
ATOM 639 C C . ALA A 1 84 ? -28.546 -9.153 37.517 1.00 88.88 84 ALA A C 1
ATOM 641 O O . ALA A 1 84 ? -28.976 -9.513 38.615 1.00 88.88 84 ALA A O 1
ATOM 642 N N . GLN A 1 85 ? -29.301 -8.509 36.624 1.00 90.44 85 GLN A N 1
ATOM 643 C CA . GLN A 1 85 ? -30.705 -8.186 36.851 1.00 90.44 85 GLN A CA 1
ATOM 64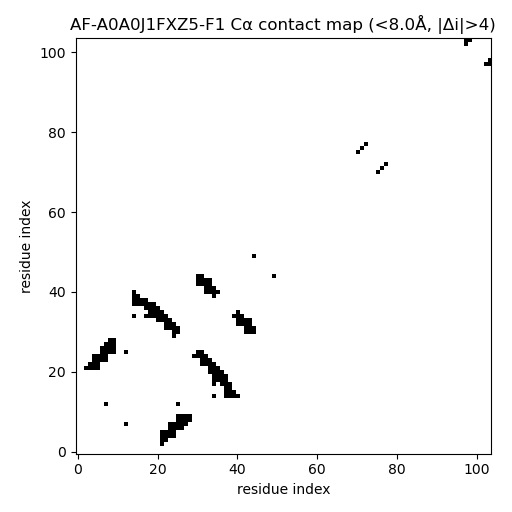4 C C . GLN A 1 85 ? -31.564 -9.456 36.930 1.00 90.44 85 GLN A C 1
ATOM 646 O O . GLN A 1 85 ? -32.281 -9.642 37.909 1.00 90.44 85 GLN A O 1
ATOM 651 N N . ALA A 1 86 ? -31.398 -10.391 35.990 1.00 90.88 86 ALA A N 1
ATOM 652 C CA . ALA A 1 86 ? -32.126 -11.659 35.990 1.00 90.88 86 ALA A CA 1
ATOM 653 C C . ALA A 1 86 ? -31.883 -12.485 37.268 1.00 90.88 86 ALA A C 1
ATOM 655 O O . ALA A 1 86 ? -32.810 -13.099 37.794 1.00 90.88 86 ALA A O 1
ATOM 656 N N . LYS A 1 87 ? -30.658 -12.480 37.819 1.00 94.00 87 LYS A N 1
ATOM 657 C CA . LYS A 1 87 ? -30.375 -13.116 39.121 1.00 94.00 87 LYS A CA 1
ATOM 658 C C . LYS A 1 87 ? -31.172 -12.484 40.259 1.00 94.00 87 LYS A C 1
ATOM 660 O O . LYS A 1 87 ? -31.744 -13.209 41.069 1.00 94.00 87 LYS A O 1
ATOM 665 N N . LYS A 1 88 ? -31.219 -11.153 40.310 1.00 93.62 88 LYS A N 1
ATOM 666 C CA . LYS A 1 88 ? -31.949 -10.410 41.341 1.00 93.62 88 LYS A CA 1
ATOM 667 C C . LYS A 1 88 ? -33.456 -10.665 41.260 1.00 93.62 88 LYS A C 1
ATOM 669 O O . LYS A 1 88 ? -34.115 -10.831 42.287 1.00 93.62 88 LYS A O 1
ATOM 674 N N . ASP A 1 89 ? -33.986 -10.759 40.047 1.00 94.88 89 ASP A N 1
ATOM 675 C CA . ASP A 1 89 ? -35.398 -11.057 39.817 1.00 94.88 89 ASP A CA 1
ATOM 676 C C . ASP A 1 89 ? -35.739 -12.489 40.270 1.00 94.88 89 ASP A C 1
ATOM 678 O O . ASP A 1 89 ? -36.749 -12.703 40.940 1.00 94.88 89 ASP A O 1
ATOM 682 N N . ILE A 1 90 ? -34.860 -13.466 40.003 1.00 94.19 90 ILE A N 1
ATOM 683 C CA . ILE A 1 90 ? -35.008 -14.853 40.481 1.00 94.19 90 ILE A CA 1
ATOM 684 C C . ILE A 1 90 ? -34.986 -14.934 42.014 1.00 94.19 90 ILE A C 1
ATOM 686 O O . ILE A 1 90 ? -35.798 -15.654 42.595 1.00 94.19 90 ILE A O 1
ATOM 690 N N . GLU A 1 91 ? -34.074 -14.223 42.684 1.00 93.50 91 GLU A N 1
ATOM 691 C CA . GLU A 1 91 ? -34.019 -14.191 44.154 1.00 93.50 91 GLU A CA 1
ATOM 692 C C . GLU A 1 91 ? -35.298 -13.607 44.759 1.00 93.50 91 GLU A C 1
ATOM 694 O O . GLU A 1 91 ? -35.829 -14.149 45.731 1.00 93.50 91 GLU A O 1
ATOM 699 N N . THR A 1 92 ? -35.824 -12.551 44.139 1.00 92.94 92 THR A N 1
ATOM 700 C CA . THR A 1 92 ? -37.074 -11.910 44.560 1.00 92.94 92 THR A CA 1
ATOM 701 C C . THR A 1 92 ? -38.253 -12.872 44.412 1.00 92.94 92 THR A C 1
ATOM 703 O O . THR A 1 92 ? -38.950 -13.152 45.385 1.00 92.94 92 THR A O 1
ATOM 706 N N . LEU A 1 93 ? -38.402 -13.491 43.237 1.00 93.06 93 LEU A N 1
ATOM 707 C CA . LEU A 1 93 ? -39.444 -14.489 42.975 1.00 93.06 93 LEU A CA 1
ATOM 708 C C . LEU A 1 93 ? -39.364 -15.685 43.929 1.00 93.06 93 LEU A C 1
ATOM 710 O O . LEU A 1 93 ? -40.389 -16.203 44.368 1.00 93.06 93 LEU A O 1
ATOM 714 N N . LYS A 1 94 ? -38.151 -16.134 44.269 1.00 92.88 94 LYS A N 1
ATOM 715 C CA . LYS A 1 94 ? -37.955 -17.222 45.230 1.00 92.88 94 LYS A CA 1
ATOM 716 C C . LYS A 1 94 ? -38.477 -16.837 46.616 1.00 92.88 94 LYS A C 1
ATOM 718 O O . LYS A 1 94 ? -39.190 -17.633 47.223 1.00 92.88 94 LYS A O 1
ATOM 723 N N . SER A 1 95 ? -38.151 -15.633 47.084 1.00 87.88 95 SER A N 1
ATOM 724 C CA . SER A 1 95 ? -38.647 -15.101 48.358 1.00 87.88 95 SER A CA 1
ATOM 725 C C . SER A 1 95 ? -40.175 -15.002 48.369 1.00 87.88 95 SER A C 1
ATOM 727 O O . SER A 1 95 ? -40.814 -15.441 49.325 1.00 87.88 95 SER A O 1
ATOM 729 N N . ASP A 1 96 ? -40.771 -14.494 47.290 1.00 91.31 96 ASP A N 1
ATOM 730 C CA . ASP A 1 96 ? -42.225 -14.346 47.171 1.00 91.31 96 ASP A CA 1
ATOM 731 C C . ASP A 1 96 ? -42.945 -15.704 47.208 1.00 91.31 96 ASP A C 1
ATOM 733 O O . ASP A 1 96 ? -43.956 -15.866 47.895 1.00 91.31 96 ASP A O 1
ATOM 737 N N . VAL A 1 97 ? -42.393 -16.716 46.529 1.00 88.94 97 VAL A N 1
ATOM 738 C CA . VAL A 1 97 ? -42.933 -18.086 46.533 1.00 88.94 97 VAL A CA 1
ATOM 739 C C . VAL A 1 97 ? -42.805 -18.744 47.910 1.00 88.94 97 VAL A C 1
ATOM 741 O O . VAL A 1 97 ? -43.750 -19.395 48.360 1.00 88.94 97 VAL A O 1
ATOM 744 N N . GLN A 1 98 ? -41.677 -18.570 48.607 1.00 87.19 98 GLN A N 1
ATOM 745 C CA . GLN A 1 98 ? -41.498 -19.083 49.973 1.00 87.19 98 GLN A CA 1
ATOM 746 C C . GLN A 1 98 ? -42.495 -18.445 50.949 1.00 87.19 98 GLN A C 1
ATOM 748 O O . GLN A 1 98 ? -43.143 -19.156 51.722 1.00 87.19 98 GLN A O 1
ATOM 753 N N . GLY A 1 99 ? -42.690 -17.126 50.849 1.00 84.62 99 GLY A N 1
ATOM 754 C CA . GLY A 1 99 ? -43.690 -16.401 51.630 1.00 84.62 99 GLY A CA 1
ATOM 755 C C . GLY A 1 99 ? -45.118 -16.885 51.365 1.00 84.62 99 GLY A C 1
ATOM 756 O O . GLY A 1 99 ? -45.879 -17.097 52.307 1.00 84.62 99 GLY A O 1
ATOM 757 N N . ALA A 1 100 ? -45.474 -17.127 50.100 1.00 82.56 100 ALA A N 1
ATOM 758 C CA . ALA A 1 100 ? -46.807 -17.596 49.715 1.00 82.56 100 ALA A CA 1
ATOM 759 C C . ALA A 1 100 ? -47.110 -19.039 50.162 1.00 82.56 100 ALA A C 1
ATOM 761 O O . ALA A 1 100 ? -48.263 -19.368 50.439 1.00 82.56 100 ALA A O 1
ATOM 762 N N . LEU A 1 101 ? -46.092 -19.901 50.241 1.00 81.12 101 LEU A N 1
ATOM 763 C CA . LEU A 1 101 ? -46.239 -21.298 50.666 1.00 81.12 101 LEU A CA 1
ATOM 764 C C . LEU A 1 101 ? -46.157 -21.486 52.190 1.00 81.12 101 LEU A C 1
ATOM 766 O O . LEU A 1 101 ? -46.384 -22.596 52.670 1.00 81.12 101 LEU A O 1
ATOM 770 N N . GLY A 1 102 ? -45.833 -20.438 52.958 1.00 73.25 102 GLY A N 1
ATOM 771 C CA . GLY A 1 102 ? -45.636 -20.532 54.410 1.00 73.25 102 GLY A CA 1
ATOM 772 C C . GLY A 1 102 ? -44.441 -21.406 54.812 1.00 73.25 102 GLY A C 1
ATOM 773 O O . GLY A 1 102 ? -44.349 -21.834 55.962 1.00 73.25 102 GLY A O 1
ATOM 774 N N . VAL A 1 103 ? -43.541 -21.687 53.866 1.00 65.38 103 VAL A N 1
ATOM 775 C CA . VAL A 1 103 ? -42.310 -22.453 54.079 1.00 65.38 103 VAL A CA 1
ATOM 776 C C . VAL A 1 103 ? -41.201 -21.435 54.325 1.00 65.38 103 VAL A C 1
ATOM 778 O O . VAL A 1 103 ? -40.603 -20.929 53.375 1.00 65.38 103 VAL A O 1
ATOM 781 N N . ILE A 1 104 ? -40.995 -21.088 55.598 1.00 59.44 104 ILE A N 1
ATOM 782 C CA . ILE A 1 104 ? -39.836 -20.302 56.053 1.00 59.44 104 ILE A CA 1
ATOM 783 C C . ILE A 1 104 ? -38.603 -21.205 56.046 1.00 59.44 104 ILE A C 1
ATOM 785 O O . ILE A 1 104 ? -38.700 -22.316 56.618 1.00 59.44 104 ILE A O 1
#

Mean predicted aligned error: 13.74 Å

Radius of gyration: 33.63 Å; Cα contacts (8 Å, |Δi|>4): 97; chains: 1; bounding box: 73×34×80 Å

Sequence (104 aa):
MIILIRRGNEKDFDPSKMRPGEFAVMLDTKKVFATFAAGDVKQLATIEDMKSLLNATNEQFAALQELLKQLESGGAASILSDLAQAKKDIETLKSDVQGALGVI

Nearest PDB structures (foldseek):
  1yu2-assembly1_A  TM=6.718E-01  e=1.145E-01  Bordetella phage BMP-1
  1yu1-assembly1_A-3  TM=6.696E-01  e=1.693E-01  Rauchvirus BPP1
  1yu4-assembly1_C  TM=6.734E-01  e=2.503E-01  Bordetella phage BMP-1
  1yu3-assembly1_A  TM=6.784E-01  e=3.949E-01  Bordetella phage BIP-1
  2iou-assembly1_D  TM=6.713E-01  e=7.577E-01  Rauchvirus BPP1